Protein AF-A0A0D3AGK4-F1 (afdb_monomer_lite)

InterPro domains:
  IPR000743 Glycoside hydrolase, family 28 [PF00295] (2-79)
  IPR000743 Glycoside hydrolase, family 28 [PS00502] (8-21)
  IPR011050 Pectin lyase fold/virulence factor [SSF51126] (2-79)
  IPR012334 Pectin lyase fold [G3DSA:2.160.20.10] (2-79)

pLDDT: mean 97.32, std 1.86, range [88.25, 98.81]

Structure (mmCIF, N/CA/C/O backbone):
data_AF-A0A0D3AGK4-F1
#
_entry.id   AF-A0A0D3AGK4-F1
#
loop_
_atom_site.group_PDB
_atom_site.id
_atom_site.type_symbol
_atom_site.label_atom_id
_atom_site.label_alt_id
_atom_site.label_comp_id
_atom_site.label_asym_id
_atom_site.label_entity_id
_atom_site.label_seq_id
_atom_site.pdbx_PDB_ins_code
_atom_site.Cartn_x
_atom_site.Cartn_y
_atom_site.Cartn_z
_atom_site.occupancy
_atom_site.B_iso_or_equiv
_atom_site.auth_seq_id
_atom_site.auth_comp_id
_atom_site.auth_asym_id
_atom_site.auth_atom_id
_atom_site.pdbx_PDB_model_num
ATOM 1 N N . MET A 1 1 ? 8.502 -8.336 -5.380 1.00 88.25 1 MET A N 1
ATOM 2 C CA . MET A 1 1 ? 7.873 -9.088 -4.267 1.00 88.25 1 MET A CA 1
ATOM 3 C C . MET A 1 1 ? 6.685 -9.847 -4.824 1.00 88.25 1 MET A C 1
ATOM 5 O O . MET A 1 1 ? 5.929 -9.245 -5.567 1.00 88.25 1 MET A O 1
ATOM 9 N N . LYS A 1 2 ? 6.542 -11.143 -4.538 1.00 96.38 2 LYS A N 1
ATOM 10 C CA . LYS A 1 2 ? 5.466 -11.966 -5.113 1.00 96.38 2 LYS A CA 1
ATOM 11 C C . LYS A 1 2 ? 4.841 -12.861 -4.045 1.00 96.38 2 LYS A C 1
ATOM 13 O O . LYS A 1 2 ? 5.578 -13.285 -3.156 1.00 96.38 2 LYS A O 1
ATOM 18 N N . ASN A 1 3 ? 3.548 -13.171 -4.162 1.00 97.56 3 ASN A N 1
ATOM 19 C CA . ASN A 1 3 ? 2.823 -14.139 -3.324 1.00 97.56 3 ASN A CA 1
ATOM 20 C C . ASN A 1 3 ? 2.923 -13.853 -1.816 1.00 97.56 3 ASN A C 1
ATOM 22 O O . ASN A 1 3 ? 3.436 -14.671 -1.051 1.00 97.56 3 ASN A O 1
ATOM 26 N N . LEU A 1 4 ? 2.455 -12.681 -1.382 1.00 98.12 4 LEU A N 1
ATOM 27 C CA . LEU A 1 4 ? 2.483 -12.290 0.029 1.00 98.12 4 LEU A CA 1
ATOM 28 C C . LEU A 1 4 ? 1.070 -12.227 0.609 1.00 98.12 4 LEU A C 1
ATOM 30 O O . LEU A 1 4 ? 0.222 -11.506 0.092 1.00 98.12 4 LEU A O 1
ATOM 34 N N . LEU A 1 5 ? 0.852 -12.924 1.724 1.00 98.50 5 LEU A N 1
ATOM 35 C CA . LEU A 1 5 ? -0.363 -12.827 2.530 1.00 98.50 5 LEU A CA 1
ATOM 36 C C . LEU A 1 5 ? -0.076 -12.045 3.814 1.00 98.50 5 LEU A C 1
ATOM 38 O O . LEU A 1 5 ? 0.796 -12.421 4.596 1.00 98.50 5 LEU A O 1
ATOM 42 N N . ILE A 1 6 ? -0.851 -10.991 4.045 1.00 98.56 6 ILE A N 1
ATOM 43 C CA . ILE A 1 6 ? -0.947 -10.285 5.319 1.00 98.56 6 ILE A CA 1
ATOM 44 C C . ILE A 1 6 ? -2.345 -10.546 5.869 1.00 98.56 6 ILE A C 1
ATOM 46 O O . ILE A 1 6 ? -3.333 -10.140 5.266 1.00 98.56 6 ILE A O 1
ATOM 50 N N . GLU A 1 7 ? -2.440 -11.236 7.002 1.00 98.69 7 GLU A N 1
ATOM 51 C CA . GLU A 1 7 ? -3.725 -11.608 7.588 1.00 98.69 7 GLU A CA 1
ATOM 52 C C . GLU A 1 7 ? -3.754 -11.378 9.102 1.00 98.69 7 GLU A C 1
ATOM 54 O O . GLU A 1 7 ? -2.761 -11.642 9.780 1.00 98.69 7 GLU A O 1
ATOM 59 N N . LYS A 1 8 ? -4.903 -10.928 9.636 1.00 98.62 8 LYS A N 1
ATOM 60 C CA . LYS A 1 8 ? -5.151 -10.783 11.089 1.00 98.62 8 LYS A CA 1
ATOM 61 C C . LYS A 1 8 ? -4.175 -9.834 11.786 1.00 98.62 8 LYS A C 1
ATOM 63 O O . LYS A 1 8 ? -3.804 -10.037 12.942 1.00 98.62 8 LYS A O 1
ATOM 68 N N . VAL A 1 9 ? -3.770 -8.779 11.084 1.00 98.50 9 VAL A N 1
ATOM 69 C CA . VAL A 1 9 ? -2.887 -7.741 11.623 1.00 98.50 9 VAL A CA 1
ATOM 70 C C . VAL A 1 9 ? -3.709 -6.597 12.205 1.00 98.50 9 VAL A C 1
ATOM 72 O O . VAL A 1 9 ? -4.623 -6.090 11.557 1.00 98.50 9 VAL A O 1
ATOM 75 N N . VAL A 1 10 ? -3.333 -6.144 13.403 1.00 98.56 10 VAL A N 1
ATOM 76 C CA . VAL A 1 10 ? -3.761 -4.852 13.954 1.00 98.56 10 VAL A CA 1
ATOM 77 C C . VAL A 1 10 ? -2.625 -3.851 13.753 1.00 98.56 10 VAL A C 1
ATOM 79 O O . VAL A 1 10 ? -1.502 -4.088 14.194 1.00 9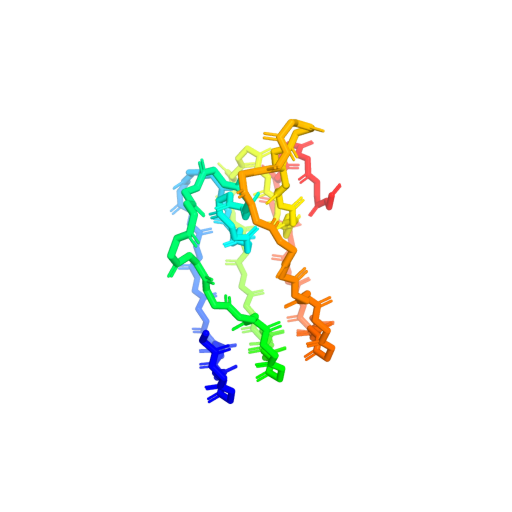8.56 10 VAL A O 1
ATOM 82 N N . CYS A 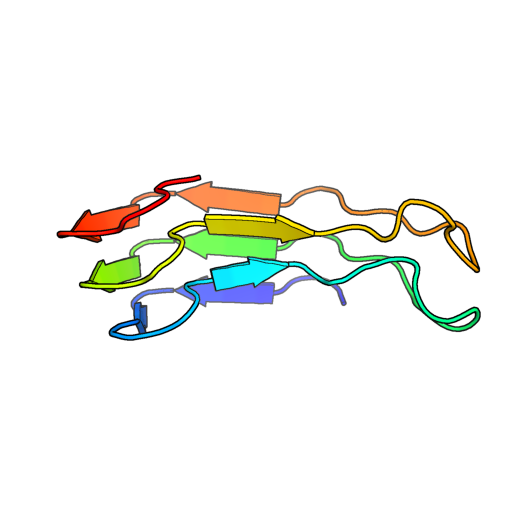1 11 ? -2.896 -2.754 13.054 1.00 98.12 11 CYS A N 1
ATOM 83 C CA . CYS A 1 11 ? -1.917 -1.732 12.699 1.00 98.12 11 CYS A CA 1
ATOM 84 C C . CYS A 1 11 ? -2.397 -0.370 13.201 1.00 98.12 11 CYS A C 1
ATOM 86 O O . CYS A 1 11 ? -3.457 0.101 12.807 1.00 98.12 11 CYS A O 1
ATOM 88 N N . GLY A 1 12 ? -1.632 0.282 14.068 1.00 95.56 12 GLY A N 1
ATOM 89 C CA . GLY A 1 12 ? -2.041 1.579 14.586 1.00 95.56 12 GLY A CA 1
ATOM 90 C C . GLY A 1 12 ? -1.344 1.968 15.883 1.00 95.56 12 GLY A C 1
ATOM 91 O O . GLY A 1 12 ? -1.074 1.081 16.696 1.00 95.56 12 GLY A O 1
ATOM 92 N N . PRO A 1 13 ? -1.067 3.267 16.104 1.00 98.12 13 PRO A N 1
ATOM 93 C CA . PRO A 1 13 ? -1.109 4.377 15.134 1.00 98.12 13 PRO A CA 1
ATOM 94 C C . PRO A 1 13 ? 0.046 4.301 14.106 1.00 98.12 13 PRO A C 1
ATOM 96 O O . PRO A 1 13 ? 0.953 3.480 14.243 1.00 98.12 13 PRO A O 1
ATOM 99 N N . GLY A 1 14 ? 0.041 5.144 13.062 1.00 98.06 14 GLY A N 1
ATOM 100 C CA . GLY A 1 14 ? 1.125 5.208 12.062 1.00 98.06 14 GLY A CA 1
ATOM 101 C C . GLY A 1 14 ? 0.655 5.456 10.625 1.00 98.06 14 GLY A C 1
ATOM 102 O O . GLY A 1 14 ? -0.401 6.027 10.399 1.00 98.06 14 GLY A O 1
ATOM 103 N N . HIS A 1 15 ? 1.424 5.015 9.625 1.00 98.31 15 HIS A N 1
ATOM 104 C CA . HIS A 1 15 ? 1.164 5.325 8.205 1.00 98.31 15 HIS A CA 1
ATOM 105 C C . HIS A 1 15 ? 0.261 4.321 7.455 1.00 98.31 15 HIS A C 1
ATOM 107 O O . HIS A 1 15 ? 0.094 4.469 6.240 1.00 98.31 15 HIS A O 1
ATOM 113 N N . GLY A 1 16 ? -0.285 3.311 8.136 1.00 98.38 16 GLY A N 1
ATOM 114 C CA . GLY A 1 16 ? -1.104 2.256 7.527 1.00 98.38 16 GLY A CA 1
ATOM 115 C C . GLY A 1 16 ? -0.317 1.214 6.735 1.00 98.38 16 GLY A C 1
ATOM 116 O O . GLY A 1 16 ? 0.914 1.151 6.790 1.00 98.38 16 GLY A O 1
ATOM 117 N N . ILE A 1 17 ? -1.040 0.402 5.963 1.00 98.44 17 ILE A N 1
ATOM 118 C CA . ILE A 1 17 ? -0.459 -0.629 5.097 1.00 98.44 17 ILE A CA 1
ATOM 119 C C . ILE A 1 17 ? -0.260 -0.026 3.710 1.00 98.44 17 ILE A C 1
ATOM 121 O O . ILE A 1 17 ? -1.210 0.339 3.021 1.00 98.44 17 ILE A O 1
ATOM 125 N N . SER A 1 18 ? 1.000 0.105 3.299 1.00 97.94 18 SER A N 1
ATOM 126 C CA . SER A 1 18 ? 1.362 0.716 2.021 1.00 97.94 18 SER A CA 1
ATOM 127 C C . SER A 1 18 ? 2.128 -0.254 1.122 1.00 97.94 18 SER A C 1
ATOM 129 O O . SER A 1 18 ? 3.100 -0.861 1.565 1.00 97.94 18 SER A O 1
ATOM 131 N N . VAL A 1 19 ? 1.763 -0.316 -0.160 1.00 97.75 19 VAL A N 1
ATOM 132 C CA . VAL A 1 19 ? 2.597 -0.891 -1.223 1.00 97.75 19 VAL A CA 1
ATOM 133 C C . VAL A 1 19 ? 3.451 0.224 -1.827 1.00 97.75 19 VAL A C 1
ATOM 135 O O . VAL A 1 19 ? 2.933 1.240 -2.296 1.00 97.75 19 VAL A O 1
ATOM 138 N N . GLY A 1 20 ? 4.771 0.044 -1.797 1.00 95.75 20 GLY A N 1
ATOM 139 C CA . GLY A 1 20 ? 5.746 0.994 -2.329 1.00 95.75 20 GLY A CA 1
ATOM 140 C C . GLY A 1 20 ? 6.478 1.822 -1.259 1.00 95.75 20 GLY A C 1
ATOM 141 O O . GLY A 1 20 ? 6.495 1.482 -0.081 1.00 95.75 20 GLY A O 1
ATOM 142 N N . SER A 1 21 ? 7.085 2.955 -1.610 1.00 95.38 21 SER A N 1
ATOM 143 C CA . SER A 1 21 ? 7.024 3.584 -2.935 1.00 95.38 21 SER A CA 1
ATOM 144 C C . SER A 1 21 ? 7.698 2.748 -4.025 1.00 95.38 21 SER A C 1
ATOM 146 O O . SER A 1 21 ? 8.740 2.156 -3.772 1.00 95.38 21 SER A O 1
ATOM 148 N N . LEU A 1 22 ? 7.098 2.724 -5.213 1.00 96.69 22 LEU A N 1
ATOM 149 C CA . LEU A 1 22 ? 7.586 2.004 -6.391 1.00 96.69 22 LEU A CA 1
ATOM 150 C C . LEU A 1 22 ? 8.140 2.974 -7.441 1.00 96.69 22 LEU A C 1
ATOM 152 O O . LEU A 1 22 ? 7.647 4.093 -7.570 1.00 96.69 22 LEU A O 1
ATOM 156 N N . GLY A 1 23 ? 9.131 2.543 -8.209 1.00 96.12 23 GLY A N 1
ATOM 157 C CA . GLY A 1 23 ? 9.758 3.268 -9.309 1.00 96.12 23 GLY A CA 1
ATOM 158 C C . GLY A 1 23 ? 10.886 4.220 -8.904 1.00 96.12 23 GLY A C 1
ATOM 159 O O . GLY A 1 23 ? 11.343 4.976 -9.755 1.00 96.12 23 GLY A O 1
ATOM 160 N N . ARG A 1 24 ? 11.365 4.240 -7.651 1.00 95.75 24 ARG A N 1
ATOM 161 C CA . ARG A 1 24 ? 12.432 5.184 -7.254 1.00 95.75 24 ARG A CA 1
ATOM 162 C C . ARG A 1 24 ? 13.793 4.774 -7.802 1.00 95.75 24 ARG A C 1
ATOM 164 O O . ARG A 1 24 ? 14.575 5.631 -8.209 1.00 95.75 24 ARG A O 1
ATOM 171 N N . TYR A 1 25 ? 14.094 3.482 -7.742 1.00 95.75 25 TYR A N 1
ATOM 172 C CA . TYR A 1 25 ? 15.399 2.928 -8.083 1.00 95.75 25 TYR A CA 1
ATOM 173 C C . TYR A 1 25 ? 15.327 2.080 -9.352 1.00 95.75 25 TYR A C 1
ATOM 175 O O . TYR A 1 25 ? 14.312 1.456 -9.640 1.00 95.75 25 TYR A O 1
ATOM 183 N N . GLY A 1 26 ? 16.424 2.035 -10.111 1.00 95.94 26 GLY A N 1
ATOM 184 C CA . GLY A 1 26 ? 16.477 1.328 -11.398 1.00 95.94 26 GLY A CA 1
ATOM 185 C C . GLY A 1 26 ? 16.481 -0.203 -11.299 1.00 95.94 26 GLY A C 1
ATOM 186 O O . GLY A 1 26 ? 16.303 -0.877 -12.306 1.00 95.94 26 GLY A O 1
ATOM 187 N N . TRP A 1 27 ? 16.695 -0.755 -10.103 1.00 94.75 27 TRP A N 1
ATOM 188 C CA . TRP A 1 27 ? 16.780 -2.199 -9.839 1.00 94.75 27 TRP A CA 1
ATOM 189 C C . TRP A 1 27 ? 15.543 -2.754 -9.120 1.00 94.75 27 TRP A C 1
ATOM 191 O O . TRP A 1 27 ? 15.582 -3.858 -8.569 1.00 94.75 27 TRP A O 1
ATOM 201 N N . GLU A 1 28 ? 14.463 -1.977 -9.049 1.00 95.88 28 GLU A N 1
ATOM 202 C CA . GLU A 1 28 ? 13.215 -2.455 -8.463 1.00 95.88 28 GLU A CA 1
ATOM 203 C C . GLU A 1 28 ? 12.590 -3.557 -9.327 1.00 95.88 28 GLU A C 1
ATOM 205 O O . GLU A 1 28 ? 12.785 -3.623 -10.538 1.00 95.88 28 GLU A O 1
ATOM 210 N N . GLN A 1 29 ? 11.848 -4.449 -8.678 1.00 95.50 29 GLN A N 1
ATOM 211 C CA . GLN A 1 29 ? 11.182 -5.583 -9.315 1.00 95.50 29 GLN A CA 1
ATOM 212 C C . GLN A 1 29 ? 9.673 -5.462 -9.134 1.00 95.50 29 GLN A C 1
ATOM 214 O O . GLN A 1 29 ? 9.205 -4.783 -8.217 1.00 95.50 29 GLN A O 1
ATOM 219 N N . ASP A 1 30 ? 8.924 -6.194 -9.954 1.00 97.06 30 ASP A N 1
ATOM 220 C CA . ASP A 1 30 ? 7.466 -6.247 -9.873 1.00 97.06 30 ASP A CA 1
ATOM 221 C C . ASP A 1 30 ? 6.964 -6.630 -8.475 1.00 97.06 30 ASP A C 1
ATOM 223 O O . ASP A 1 30 ? 7.571 -7.436 -7.752 1.00 97.06 30 ASP A O 1
ATOM 227 N N . VAL A 1 31 ? 5.811 -6.072 -8.117 1.00 97.81 31 VAL A N 1
ATOM 228 C CA . VAL A 1 31 ? 5.025 -6.434 -6.943 1.00 97.81 31 VAL A CA 1
ATOM 229 C C . VAL A 1 31 ? 3.745 -7.108 -7.418 1.00 97.81 31 VAL A C 1
ATOM 231 O O . VAL A 1 31 ? 2.858 -6.441 -7.947 1.00 97.81 31 VAL A O 1
ATOM 234 N N . THR A 1 32 ? 3.648 -8.426 -7.251 1.00 98.25 32 THR A N 1
ATOM 235 C CA . THR A 1 32 ? 2.476 -9.187 -7.703 1.00 98.25 32 THR A CA 1
ATOM 236 C C . THR A 1 32 ? 1.889 -10.064 -6.609 1.00 98.25 32 THR A C 1
ATOM 238 O O . THR A 1 32 ? 2.599 -10.483 -5.695 1.00 98.25 32 THR A O 1
ATOM 241 N N . ASP A 1 33 ? 0.593 -10.349 -6.711 1.00 98.44 33 ASP A N 1
ATOM 242 C CA . ASP A 1 33 ? -0.084 -11.383 -5.917 1.00 98.44 33 ASP A CA 1
ATOM 243 C C . ASP A 1 33 ? 0.025 -11.123 -4.405 1.00 98.44 33 ASP A C 1
ATOM 245 O O . ASP A 1 33 ? 0.529 -11.934 -3.623 1.00 98.44 33 ASP A O 1
ATOM 249 N N . ILE A 1 34 ? -0.401 -9.927 -3.999 1.00 98.56 34 ILE A N 1
ATOM 250 C CA . ILE A 1 34 ? -0.404 -9.488 -2.603 1.00 98.56 34 ILE A CA 1
ATOM 251 C C . ILE A 1 34 ? -1.835 -9.558 -2.093 1.00 98.56 34 ILE A C 1
ATOM 253 O O . ILE A 1 34 ? -2.725 -8.967 -2.687 1.00 98.56 34 ILE A O 1
ATOM 257 N N . THR A 1 35 ? -2.066 -10.242 -0.980 1.00 98.75 35 THR A N 1
ATOM 258 C CA . THR A 1 35 ? -3.367 -10.267 -0.306 1.00 98.75 35 THR A CA 1
ATOM 259 C C . THR A 1 35 ? -3.227 -9.690 1.089 1.00 98.75 35 THR A C 1
ATOM 261 O O . THR A 1 35 ? -2.398 -10.151 1.870 1.00 98.75 35 THR A O 1
ATOM 264 N N . VAL A 1 36 ? -4.055 -8.707 1.420 1.00 98.69 36 VAL A N 1
ATOM 265 C CA . VAL A 1 36 ? -4.211 -8.191 2.780 1.00 98.69 36 VAL A CA 1
ATOM 266 C C . VAL A 1 36 ? -5.640 -8.461 3.205 1.00 98.69 36 VAL A C 1
ATOM 268 O O . VAL A 1 36 ? -6.561 -7.955 2.566 1.00 98.69 36 VAL A O 1
ATOM 271 N N . LYS A 1 37 ? -5.840 -9.258 4.256 1.00 98.75 37 LYS A N 1
ATOM 272 C CA . LYS A 1 37 ? -7.190 -9.611 4.690 1.00 98.75 37 LYS A CA 1
ATOM 273 C C . LYS A 1 37 ? -7.389 -9.685 6.194 1.00 98.75 37 LYS A C 1
ATOM 275 O O . LYS A 1 37 ? -6.458 -10.010 6.924 1.00 98.75 37 LYS A O 1
ATOM 280 N N . ASN A 1 38 ? -8.613 -9.460 6.664 1.00 98.81 38 ASN A N 1
ATOM 281 C CA . ASN A 1 38 ? -8.960 -9.560 8.087 1.00 98.81 38 ASN A CA 1
ATOM 282 C C . ASN A 1 38 ? -8.079 -8.671 8.983 1.00 98.81 38 ASN A C 1
ATOM 284 O O . ASN A 1 38 ? -7.649 -9.104 10.051 1.00 98.81 38 ASN A O 1
ATOM 288 N N . CYS A 1 39 ? -7.743 -7.461 8.538 1.00 98.81 39 CYS A N 1
ATOM 289 C CA . CYS A 1 39 ? -6.861 -6.556 9.278 1.00 98.81 39 CYS A CA 1
ATOM 290 C C . CYS A 1 39 ? -7.641 -5.379 9.866 1.00 98.81 39 CYS A C 1
ATOM 292 O O . CYS A 1 39 ? -8.611 -4.908 9.278 1.00 98.81 39 CYS A O 1
ATOM 294 N N . THR A 1 40 ? -7.156 -4.848 10.985 1.00 98.81 40 THR A N 1
ATOM 295 C CA . THR A 1 40 ? -7.697 -3.637 11.610 1.00 98.81 40 THR A CA 1
ATOM 296 C C . THR A 1 40 ? -6.644 -2.546 11.588 1.00 98.81 40 THR A C 1
ATOM 298 O O . THR A 1 40 ? -5.548 -2.741 12.109 1.00 98.81 40 THR A O 1
ATOM 301 N N . LEU A 1 41 ? -6.964 -1.394 11.004 1.00 98.81 41 LEU A N 1
ATOM 302 C CA . LEU A 1 41 ? -6.134 -0.200 11.081 1.00 98.81 41 LEU A CA 1
ATOM 303 C C . LEU A 1 41 ? -6.796 0.815 12.008 1.00 98.81 41 LEU A C 1
ATOM 305 O O . LEU A 1 41 ? -7.950 1.181 11.790 1.00 98.81 41 LEU A O 1
ATOM 309 N N . GLU A 1 42 ? -6.076 1.260 13.037 1.00 98.69 42 GLU A N 1
ATOM 310 C CA . GLU A 1 42 ? -6.598 2.179 14.051 1.00 98.69 42 GLU A CA 1
ATOM 311 C C . GLU A 1 42 ? -5.726 3.425 14.219 1.00 98.69 42 GLU A C 1
ATOM 313 O O . GLU A 1 42 ? -4.531 3.339 14.496 1.00 98.69 42 GLU A O 1
ATOM 318 N N . GLY A 1 43 ? -6.329 4.609 14.079 1.00 98.62 43 GLY A N 1
ATOM 319 C CA . GLY A 1 43 ? -5.637 5.879 14.316 1.00 98.62 43 GLY A CA 1
ATOM 320 C C . GLY A 1 43 ? -4.446 6.115 13.381 1.00 98.62 43 GLY A C 1
ATOM 321 O O . GLY A 1 43 ? -3.471 6.753 13.780 1.00 98.62 43 GLY A O 1
ATOM 322 N N . THR A 1 44 ? -4.474 5.549 12.171 1.00 98.75 44 THR A N 1
ATOM 323 C CA . THR A 1 44 ? -3.419 5.724 11.170 1.00 98.75 44 THR A CA 1
ATOM 324 C C . THR A 1 44 ? -3.696 6.915 10.255 1.00 98.75 44 THR A C 1
ATOM 326 O O . THR A 1 44 ? -4.842 7.266 9.972 1.00 98.75 44 THR A O 1
ATOM 329 N N . ASP A 1 45 ? -2.635 7.511 9.715 1.00 98.62 45 ASP A N 1
ATOM 330 C CA . ASP A 1 45 ? -2.742 8.584 8.727 1.00 98.62 45 ASP A CA 1
ATOM 331 C C . ASP A 1 45 ? -3.391 8.093 7.434 1.00 98.62 45 ASP A C 1
ATOM 333 O O . ASP A 1 45 ? -4.105 8.837 6.771 1.00 98.62 45 ASP A O 1
ATOM 337 N N . ASN A 1 46 ? -3.102 6.850 7.043 1.00 98.69 46 ASN A N 1
ATOM 338 C CA . ASN A 1 46 ? -3.658 6.214 5.853 1.00 98.69 46 ASN A CA 1
ATOM 339 C C . ASN A 1 46 ? -4.133 4.810 6.223 1.00 98.69 46 ASN A C 1
ATOM 341 O O . ASN A 1 46 ? -3.568 4.199 7.130 1.00 98.69 46 ASN A O 1
ATOM 345 N N . GLY A 1 47 ? -5.149 4.296 5.541 1.00 98.56 47 GLY A N 1
ATOM 346 C CA . GLY A 1 47 ? -5.567 2.914 5.687 1.00 98.56 47 GLY A CA 1
ATOM 347 C C . GLY A 1 47 ? -4.710 2.046 4.778 1.00 98.56 47 GLY A C 1
ATOM 348 O O . GLY A 1 47 ? -3.592 1.651 5.120 1.00 98.56 47 GLY A O 1
ATOM 349 N N . LEU A 1 48 ? -5.231 1.799 3.587 1.00 98.50 48 LEU A N 1
ATOM 350 C CA . LEU A 1 48 ? -4.541 1.083 2.522 1.00 98.50 48 LEU A CA 1
ATOM 351 C C . LEU A 1 48 ? -3.992 2.097 1.525 1.00 98.50 48 LEU A C 1
ATOM 353 O O . LEU A 1 48 ? -4.633 3.106 1.283 1.00 98.50 48 LEU A O 1
ATOM 357 N N . ARG A 1 49 ? -2.810 1.872 0.946 1.00 98.25 49 ARG A N 1
ATOM 358 C CA . ARG A 1 49 ? -2.250 2.832 -0.018 1.00 98.25 49 ARG A CA 1
ATOM 359 C C . ARG A 1 49 ? -1.275 2.186 -0.989 1.00 98.25 49 ARG A C 1
ATOM 361 O O . ARG A 1 49 ? -0.429 1.396 -0.580 1.00 98.25 49 ARG A O 1
ATOM 368 N N . ILE A 1 50 ? -1.303 2.599 -2.253 1.00 97.69 50 ILE A N 1
ATOM 369 C CA . ILE A 1 50 ? -0.264 2.274 -3.241 1.00 97.69 50 ILE A CA 1
ATOM 370 C C . ILE A 1 50 ? 0.451 3.571 -3.622 1.00 97.69 50 ILE A C 1
ATOM 372 O O . ILE A 1 50 ? -0.194 4.563 -3.948 1.00 97.69 50 ILE A O 1
ATOM 376 N N . LYS A 1 51 ? 1.785 3.587 -3.550 1.00 97.12 51 LYS A N 1
ATOM 377 C CA . LYS A 1 51 ? 2.603 4.773 -3.844 1.00 97.12 51 LYS A CA 1
ATOM 378 C C . LYS A 1 51 ? 3.568 4.489 -4.984 1.00 97.12 51 LYS A C 1
ATOM 380 O O . LYS A 1 51 ? 4.363 3.554 -4.896 1.00 97.12 51 LYS A O 1
ATOM 385 N N . THR A 1 52 ? 3.579 5.350 -5.992 1.00 96.38 52 THR A N 1
ATOM 386 C CA . THR A 1 52 ? 4.549 5.316 -7.094 1.00 96.38 52 THR A CA 1
ATOM 387 C C . THR A 1 52 ? 5.313 6.635 -7.176 1.00 96.38 52 THR A C 1
ATOM 389 O O . THR A 1 52 ? 4.855 7.672 -6.693 1.00 96.38 52 THR A O 1
ATOM 392 N N . TRP A 1 53 ? 6.512 6.595 -7.752 1.00 96.81 53 TRP A N 1
ATOM 393 C CA . TRP A 1 53 ? 7.282 7.783 -8.094 1.00 96.81 53 TRP A CA 1
ATOM 394 C C . TRP A 1 53 ? 6.866 8.301 -9.475 1.00 96.81 53 TRP A C 1
ATOM 396 O O . TRP A 1 53 ? 6.813 7.516 -10.419 1.00 96.81 53 TRP A O 1
ATOM 406 N N . PRO A 1 54 ? 6.613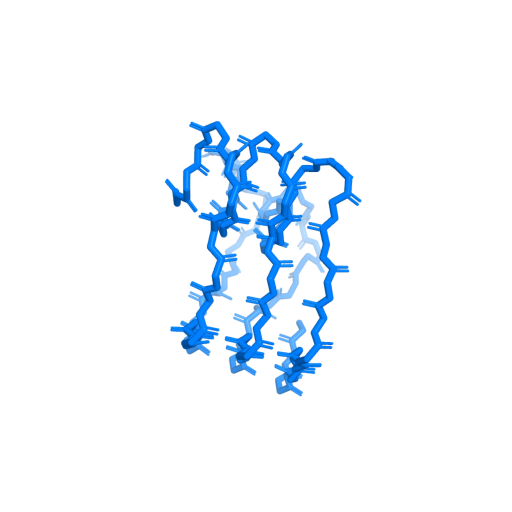 9.616 -9.625 1.00 94.06 54 PRO A N 1
ATOM 407 C CA . PRO A 1 54 ? 6.158 10.192 -10.893 1.00 94.06 54 PRO A C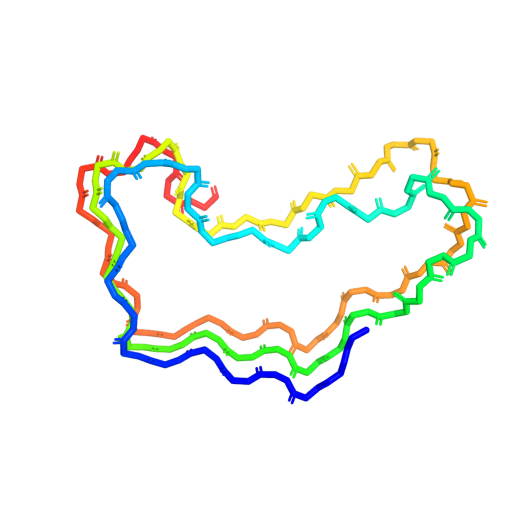A 1
ATOM 408 C C . PRO A 1 54 ? 7.234 10.145 -11.987 1.00 94.06 54 PRO A C 1
ATOM 410 O O . PRO A 1 54 ? 6.916 10.019 -13.163 1.00 94.06 54 PRO A O 1
ATOM 413 N N . SER A 1 55 ? 8.509 10.220 -11.597 1.00 94.50 55 SER A N 1
ATOM 414 C CA . SER A 1 55 ? 9.663 10.060 -12.485 1.00 94.50 55 SER A CA 1
ATOM 415 C C . SER A 1 55 ? 10.302 8.699 -12.232 1.00 94.50 55 SER A C 1
ATOM 417 O O . SER A 1 55 ? 11.344 8.614 -11.579 1.00 94.50 55 SER A O 1
ATOM 419 N N . ALA A 1 56 ? 9.638 7.634 -12.679 1.00 93.56 56 ALA A N 1
ATOM 420 C CA . ALA A 1 56 ? 10.090 6.277 -12.412 1.00 93.56 56 ALA A CA 1
ATOM 421 C C . ALA A 1 56 ? 11.451 5.992 -13.079 1.00 93.56 56 ALA A C 1
ATOM 423 O O . ALA A 1 56 ? 11.622 6.203 -14.278 1.00 93.56 56 ALA A O 1
ATOM 424 N N . ALA A 1 57 ? 12.419 5.498 -12.305 1.00 96.00 57 ALA A N 1
ATOM 425 C CA . ALA A 1 57 ? 13.755 5.138 -12.787 1.00 96.00 57 ALA A CA 1
ATOM 426 C C . ALA A 1 57 ? 13.780 3.804 -13.559 1.00 96.00 57 ALA A C 1
ATOM 428 O O . ALA A 1 57 ? 14.754 3.500 -14.246 1.00 96.00 57 ALA A O 1
ATOM 429 N N . CYS A 1 58 ? 12.724 2.999 -13.434 1.00 93.69 58 CYS A N 1
ATOM 430 C CA . CYS A 1 58 ? 12.505 1.767 -14.183 1.00 93.69 58 CYS A CA 1
ATOM 431 C C . CYS A 1 58 ? 11.001 1.516 -14.370 1.00 93.69 58 CYS A C 1
ATOM 433 O O . CYS A 1 58 ? 10.168 2.138 -13.710 1.00 93.69 58 CYS A O 1
ATOM 435 N N . THR A 1 59 ? 10.654 0.597 -15.274 1.00 92.62 59 THR A N 1
ATOM 436 C CA . THR A 1 59 ? 9.276 0.110 -15.426 1.00 92.62 59 THR A CA 1
ATOM 437 C C . THR A 1 59 ? 9.087 -1.123 -14.551 1.00 92.62 59 THR A C 1
ATOM 439 O O . THR A 1 59 ? 9.776 -2.120 -14.748 1.00 92.62 59 THR A O 1
ATOM 442 N N . THR A 1 60 ? 8.152 -1.054 -13.608 1.00 93.25 60 THR A N 1
ATOM 443 C CA . THR A 1 60 ? 7.742 -2.178 -12.758 1.00 93.25 60 THR A CA 1
ATOM 444 C C . THR A 1 60 ? 6.227 -2.297 -12.746 1.00 93.25 60 THR A C 1
ATOM 446 O O . THR A 1 60 ? 5.501 -1.320 -12.942 1.00 93.25 60 THR A O 1
ATOM 449 N N . THR A 1 61 ? 5.744 -3.510 -12.515 1.00 95.81 61 THR A N 1
ATOM 450 C CA . THR A 1 61 ? 4.319 -3.818 -12.436 1.00 95.81 61 THR A CA 1
ATOM 451 C C . THR A 1 61 ? 3.892 -3.981 -10.984 1.00 95.81 61 THR A C 1
ATOM 453 O O . THR A 1 61 ? 4.527 -4.709 -10.222 1.00 95.81 61 THR A O 1
ATOM 456 N N . ALA A 1 62 ? 2.784 -3.340 -10.613 1.00 97.06 62 ALA A N 1
ATOM 457 C CA . ALA A 1 62 ? 2.037 -3.623 -9.392 1.00 97.06 62 ALA A CA 1
ATOM 458 C C . ALA A 1 62 ? 0.674 -4.211 -9.784 1.00 97.06 62 ALA A C 1
ATOM 460 O O . ALA A 1 62 ? -0.170 -3.487 -10.309 1.00 97.06 62 ALA A O 1
ATOM 461 N N . ALA A 1 63 ? 0.471 -5.515 -9.595 1.00 97.94 63 ALA A N 1
ATOM 462 C CA . ALA A 1 63 ? -0.726 -6.216 -10.077 1.00 97.94 63 ALA A CA 1
ATOM 463 C C . ALA A 1 63 ? -1.171 -7.331 -9.123 1.00 97.94 63 ALA A C 1
ATOM 465 O O . ALA A 1 63 ? -0.375 -7.840 -8.344 1.00 97.94 63 ALA A O 1
ATOM 466 N N . GLY A 1 64 ? -2.448 -7.720 -9.170 1.00 98.06 64 GLY A N 1
ATOM 467 C CA . GLY A 1 64 ? -2.967 -8.777 -8.290 1.00 98.06 64 GLY A CA 1
ATOM 468 C C . GLY A 1 64 ? -2.876 -8.414 -6.803 1.00 98.06 64 GLY A C 1
ATOM 469 O O . GLY A 1 64 ? -2.521 -9.254 -5.983 1.00 98.06 64 GLY A O 1
ATOM 470 N N . ILE A 1 65 ? -3.128 -7.146 -6.461 1.00 98.44 65 ILE A N 1
ATOM 471 C CA . ILE A 1 65 ? -3.161 -6.671 -5.075 1.00 98.44 65 ILE A CA 1
ATOM 472 C C . ILE A 1 65 ? -4.619 -6.696 -4.608 1.00 98.44 65 ILE A C 1
ATOM 474 O O . ILE A 1 65 ? -5.444 -5.943 -5.123 1.00 98.44 65 ILE A O 1
ATOM 478 N N . HIS A 1 66 ? -4.923 -7.565 -3.649 1.00 98.44 66 HIS A N 1
ATOM 479 C CA . HIS A 1 66 ? -6.255 -7.797 -3.097 1.00 98.44 66 HIS A CA 1
ATOM 480 C C . HIS A 1 66 ? -6.328 -7.324 -1.645 1.00 98.44 66 HIS A C 1
ATOM 482 O O . HIS A 1 66 ? -5.484 -7.689 -0.824 1.00 98.44 66 HIS A O 1
ATOM 488 N N . PHE A 1 67 ? -7.344 -6.526 -1.328 1.00 98.44 67 PHE A N 1
ATOM 489 C CA . PHE A 1 67 ? -7.641 -6.065 0.027 1.00 98.44 67 PHE A CA 1
ATOM 490 C C . PHE A 1 67 ? -9.057 -6.506 0.396 1.00 98.44 67 PHE A C 1
ATOM 492 O O . PHE A 1 67 ? -9.998 -6.205 -0.335 1.00 98.44 67 PHE A O 1
ATOM 499 N N . GLU A 1 68 ? -9.215 -7.201 1.519 1.00 98.56 68 GLU A N 1
ATOM 500 C CA . GLU A 1 68 ? -10.484 -7.821 1.917 1.00 98.56 68 GLU A CA 1
ATOM 501 C C . GLU A 1 68 ? -10.694 -7.721 3.428 1.00 98.56 68 GLU A C 1
ATOM 503 O O . GLU A 1 68 ? -9.742 -7.823 4.193 1.00 98.56 68 GLU A O 1
ATOM 508 N N . ASP A 1 69 ? -11.930 -7.519 3.883 1.00 98.62 69 ASP A N 1
ATOM 509 C CA . ASP A 1 69 ? -12.273 -7.538 5.312 1.00 98.62 69 ASP A CA 1
ATOM 510 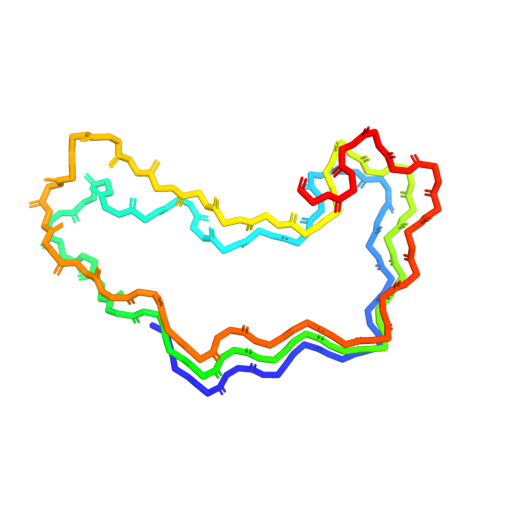C C . ASP A 1 69 ? -11.354 -6.654 6.181 1.00 98.62 69 ASP A C 1
ATOM 512 O O . ASP A 1 69 ? -10.761 -7.089 7.172 1.00 98.62 69 ASP A O 1
ATOM 516 N N . ILE A 1 70 ? -11.200 -5.391 5.769 1.00 98.75 70 ILE A N 1
ATOM 517 C CA . ILE A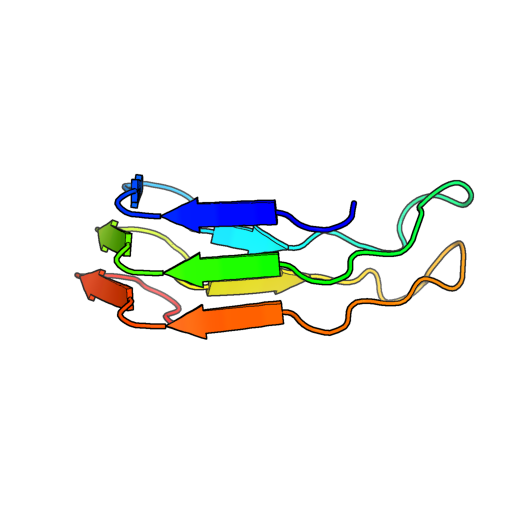 1 70 ? -10.353 -4.410 6.452 1.00 98.75 70 ILE A CA 1
ATOM 518 C C . ILE A 1 70 ? -11.215 -3.473 7.296 1.00 98.75 70 ILE A C 1
ATOM 520 O O . ILE A 1 70 ? -12.060 -2.744 6.776 1.00 98.75 70 ILE A O 1
ATOM 524 N N . ILE A 1 71 ? -10.966 -3.452 8.603 1.00 98.75 71 ILE A N 1
ATOM 525 C CA . ILE A 1 71 ? -11.600 -2.516 9.532 1.00 98.75 71 ILE A CA 1
ATOM 526 C C . ILE A 1 71 ? -10.733 -1.261 9.616 1.00 98.75 71 ILE A C 1
ATOM 528 O O . ILE A 1 71 ? -9.579 -1.326 10.031 1.00 98.75 71 ILE A O 1
ATOM 532 N N . LEU A 1 72 ? -11.292 -0.109 9.251 1.00 98.62 72 LEU A N 1
ATOM 533 C CA . LEU A 1 72 ? -10.621 1.190 9.334 1.00 98.62 72 LEU A CA 1
ATOM 534 C C . LEU A 1 72 ? -11.270 2.017 10.448 1.00 98.62 72 LEU A C 1
ATOM 536 O O . LEU A 1 72 ? -12.392 2.497 10.304 1.00 98.62 72 LEU A O 1
ATOM 540 N N . ASN A 1 73 ? -10.571 2.181 11.568 1.00 98.56 73 ASN A N 1
ATOM 541 C CA . ASN A 1 73 ? -11.057 2.895 12.745 1.00 98.56 73 ASN A CA 1
ATOM 542 C C . ASN A 1 73 ? -10.259 4.189 12.958 1.00 98.56 73 ASN A C 1
ATOM 544 O O . ASN A 1 73 ? -9.051 4.149 13.174 1.00 98.56 73 ASN A O 1
ATOM 548 N N . LYS A 1 74 ? -10.922 5.352 12.919 1.00 98.44 74 LYS A N 1
ATOM 549 C CA . LYS A 1 74 ? -10.276 6.674 13.095 1.00 98.44 74 LYS A CA 1
ATOM 550 C C . LYS A 1 74 ? -9.055 6.884 12.180 1.00 98.44 74 LYS A C 1
ATOM 552 O O . LYS A 1 74 ? -8.068 7.490 12.582 1.00 98.44 74 LYS A O 1
ATOM 557 N N . VAL A 1 75 ? -9.117 6.347 10.965 1.00 98.62 75 VAL A N 1
ATOM 558 C CA . VAL A 1 75 ? -8.078 6.506 9.945 1.00 98.62 75 VAL A CA 1
ATOM 559 C C . VAL A 1 75 ? -8.318 7.805 9.183 1.00 98.62 75 VAL A C 1
ATOM 561 O O . VAL A 1 75 ? -9.434 8.036 8.720 1.00 98.62 75 VAL A O 1
ATOM 564 N N . SER A 1 76 ? -7.287 8.638 9.027 1.00 98.56 76 SER A N 1
ATOM 565 C CA . SER A 1 76 ? -7.431 9.954 8.386 1.00 98.56 76 SER A CA 1
ATOM 566 C C . SER A 1 76 ? -7.696 9.848 6.880 1.00 98.56 76 SER A C 1
ATOM 568 O O . SER A 1 76 ? -8.589 10.519 6.372 1.00 98.56 76 SER A O 1
ATOM 570 N N . ASN A 1 77 ? -6.954 8.988 6.171 1.00 98.38 77 ASN A N 1
ATOM 571 C CA . ASN A 1 77 ? -7.124 8.729 4.735 1.00 98.38 77 ASN A CA 1
ATOM 572 C C . ASN A 1 77 ? -7.378 7.228 4.496 1.00 98.38 77 ASN A C 1
ATOM 574 O O . ASN A 1 77 ? -6.419 6.468 4.376 1.00 98.38 77 ASN A O 1
ATOM 578 N N . PRO A 1 78 ? -8.639 6.760 4.484 1.00 97.00 78 PRO A N 1
ATOM 579 C CA . PRO A 1 78 ? -8.962 5.333 4.421 1.00 97.00 78 PRO A CA 1
ATOM 580 C C . PRO A 1 78 ? -8.302 4.548 3.272 1.00 97.00 78 PRO A C 1
ATOM 582 O O . PRO A 1 78 ? -7.813 3.441 3.511 1.00 97.00 78 PRO A O 1
ATOM 585 N N . ILE A 1 79 ? -8.271 5.105 2.055 1.00 95.69 79 ILE A N 1
ATOM 586 C CA . ILE A 1 79 ? -7.652 4.518 0.850 1.00 95.69 79 ILE A CA 1
ATOM 587 C C . ILE A 1 79 ? -6.968 5.626 0.044 1.00 95.69 79 ILE A C 1
ATOM 589 O O . ILE A 1 79 ? -7.604 6.696 -0.087 1.00 95.69 79 ILE A O 1
#

Foldseek 3Di:
DEAEEAEQEEADAEAEAEADQAQPDAPDEAAAQYEYEHYEYENYQEHYYYHYDPNGNYDYYHYNYYYYHYHYYNHNHHD

Sequence (79 aa):
MKNLLIEKVVCGPGHGISVGSLGRYGWEQDVTDITVKNCTLEGTDNGLRIKTWPSAACTTTAAGIHFEDIILNKVSNPI

Secondary structure (DSSP, 8-state):
-EEEEEES-EE-SBS-EEEEEESSSTT---EEEEEEEEEEEESBSBSEEEEE-SS-SS---EEEEEEEEEEEES-SB--

Organism: NCBI:txid109376

Radius of gyration: 13.21 Å; chains: 1; bounding box: 29×24×31 Å